Protein AF-A0A1H6RZL7-F1 (afdb_monomer_lite)

Foldseek 3Di:
DDDDDDPDPDDPPPPPPPPPPPPDPPVDDDDQVVFFDAADPDQFQAAPQWDQDPNFTAGVVRDTFDPFDQFADRFWGWTWDAPDPLWIAIWIARRVVRDTECQRRVQTDDPVDQDADPVGWGWHWDWHHGNGGQKIKIWTFTPDDPPRHIWIKIWMWGQDPVNHHTHTPDDIGGHDDDDD

Sequence (180 aa):
MKAIFLVLTLLLAFASQCVCTYAADSGTIPNFSDYPVEVYNGHLKVPNYYKKTDGEWRDDMGKLTAPPEINFAGKYYIGSHSCGAGCRYYTLSDLASGSESNALDMFSNDERHSPKTFDGRSYVTSLVSRPDSKMLVAQYHIEQGATSKEECRERIFLLSDEGKKAKPITKTINHCEDFQ

Structure (mmCIF, N/CA/C/O backbone):
data_AF-A0A1H6RZL7-F1
#
_entry.id   AF-A0A1H6RZL7-F1
#
loop_
_atom_site.group_PDB
_atom_site.id
_atom_site.type_symbol
_atom_site.label_atom_id
_atom_site.label_alt_id
_atom_site.label_comp_id
_atom_site.label_asym_id
_atom_site.label_entity_id
_atom_site.label_seq_id
_atom_site.pdbx_PDB_ins_code
_atom_site.Cartn_x
_atom_site.Cartn_y
_atom_site.Cartn_z
_atom_site.occupancy
_atom_site.B_iso_or_equiv
_atom_site.auth_seq_id
_atom_site.auth_comp_id
_atom_site.auth_asym_id
_atom_site.auth_atom_id
_atom_site.pdbx_PDB_model_num
ATOM 1 N N . MET A 1 1 ? 11.320 56.980 42.842 1.00 45.44 1 MET A N 1
ATOM 2 C CA . MET A 1 1 ? 12.174 57.120 41.636 1.00 45.44 1 MET A CA 1
ATOM 3 C C . MET A 1 1 ? 13.392 56.233 41.872 1.00 45.44 1 MET A C 1
ATOM 5 O O . MET A 1 1 ? 14.086 56.492 42.834 1.00 45.44 1 MET A O 1
ATOM 9 N N . LYS A 1 2 ? 13.686 55.134 41.181 1.00 39.88 2 LYS A N 1
ATOM 10 C CA . LYS A 1 2 ? 13.460 54.741 39.791 1.00 39.88 2 LYS A CA 1
ATOM 11 C C . LYS A 1 2 ? 13.247 53.219 39.771 1.00 39.88 2 LYS A C 1
ATOM 13 O O . LYS A 1 2 ? 14.168 52.470 40.065 1.00 39.88 2 LYS A O 1
ATOM 18 N N . ALA A 1 3 ? 12.036 52.787 39.452 1.00 47.75 3 ALA A N 1
ATOM 19 C CA . ALA A 1 3 ? 11.737 51.420 39.052 1.00 47.75 3 ALA A CA 1
ATOM 20 C C . ALA A 1 3 ? 11.427 51.498 37.560 1.00 47.75 3 ALA A C 1
ATOM 22 O O . ALA A 1 3 ? 10.302 51.805 37.214 1.00 47.75 3 ALA A O 1
ATOM 23 N N . ILE A 1 4 ? 12.450 51.389 36.715 1.00 54.78 4 ILE A N 1
ATOM 24 C CA . ILE A 1 4 ? 12.406 51.232 35.250 1.00 54.78 4 ILE A CA 1
ATOM 25 C C . ILE A 1 4 ? 13.856 50.905 34.904 1.00 54.78 4 ILE A C 1
ATOM 27 O O . ILE A 1 4 ? 14.684 51.797 34.997 1.00 54.78 4 ILE A O 1
ATOM 31 N N . PHE A 1 5 ? 14.169 49.633 34.666 1.00 45.81 5 PHE A N 1
ATOM 32 C CA . PHE A 1 5 ? 15.301 49.102 33.876 1.00 45.81 5 PHE A CA 1
ATOM 33 C C . PHE A 1 5 ? 15.463 47.609 34.204 1.00 45.81 5 PHE A C 1
ATOM 35 O O . PHE A 1 5 ? 16.502 47.147 34.653 1.00 45.81 5 PHE A O 1
ATOM 42 N N . LEU A 1 6 ? 14.386 46.841 34.045 1.00 44.75 6 LEU A N 1
ATOM 43 C CA . LEU A 1 6 ? 14.436 45.377 34.103 1.00 44.75 6 LEU A CA 1
ATOM 44 C C . LEU A 1 6 ? 13.323 44.800 33.220 1.00 44.75 6 LEU A C 1
ATOM 46 O O . LEU A 1 6 ? 12.573 43.917 33.605 1.00 44.75 6 LEU A O 1
ATOM 50 N N . VAL A 1 7 ? 13.169 45.380 32.029 1.00 46.97 7 VAL A N 1
ATOM 51 C CA . VAL A 1 7 ? 12.251 44.901 30.988 1.00 46.97 7 VAL A CA 1
ATOM 52 C C . VAL A 1 7 ? 12.952 45.075 29.643 1.00 46.97 7 VAL A C 1
ATOM 54 O O . VAL A 1 7 ? 12.544 45.884 28.821 1.00 46.97 7 VAL A O 1
ATOM 57 N N . LEU A 1 8 ? 14.093 44.409 29.444 1.00 44.97 8 LEU A N 1
ATOM 58 C CA . LEU A 1 8 ? 14.715 44.339 28.115 1.00 44.97 8 LEU A CA 1
ATOM 59 C C . LEU A 1 8 ? 15.646 43.128 27.935 1.00 44.97 8 LEU A C 1
ATOM 61 O O . LEU A 1 8 ? 16.662 43.223 27.262 1.00 44.97 8 LEU A O 1
ATOM 65 N N . THR A 1 9 ? 15.319 41.986 28.537 1.00 44.69 9 THR A N 1
ATOM 66 C CA . THR A 1 9 ? 16.084 40.733 28.366 1.00 44.69 9 THR A CA 1
ATOM 67 C C . THR A 1 9 ? 15.190 39.503 28.549 1.00 44.69 9 THR A C 1
ATOM 69 O O . THR A 1 9 ? 15.562 38.545 29.213 1.00 44.69 9 THR A O 1
ATOM 72 N N . LEU A 1 10 ? 13.971 39.507 27.993 1.00 42.25 10 LEU A N 1
ATOM 73 C CA . LEU A 1 10 ? 13.106 38.316 28.039 1.00 42.25 10 LEU A CA 1
ATOM 74 C C . LEU A 1 10 ? 12.165 38.185 26.828 1.00 42.25 10 LEU A C 1
ATOM 76 O O . LEU A 1 10 ? 11.003 37.831 26.984 1.00 42.25 10 LEU A O 1
ATOM 80 N N . LEU A 1 11 ? 12.637 38.513 25.618 1.00 43.94 11 LEU A N 1
ATOM 81 C CA . LEU A 1 11 ? 11.806 38.477 24.398 1.00 43.94 11 LEU A CA 1
ATOM 82 C C . LEU A 1 11 ? 12.508 37.915 23.146 1.00 43.94 11 LEU A C 1
ATOM 84 O O . LEU A 1 11 ? 12.096 38.203 22.030 1.00 43.94 11 LEU A O 1
ATOM 88 N N . LEU A 1 12 ? 13.542 37.081 23.300 1.00 47.06 12 LEU A N 1
ATOM 89 C CA . LEU A 1 12 ? 14.252 36.451 22.173 1.00 47.06 12 LEU A CA 1
ATOM 90 C C . LEU A 1 12 ? 14.607 34.989 22.488 1.00 47.06 12 LEU A C 1
ATOM 92 O O . LEU A 1 12 ? 15.774 34.638 22.610 1.00 47.06 12 LEU A O 1
ATOM 96 N N . ALA A 1 13 ? 13.603 34.128 22.658 1.00 50.22 13 ALA A N 1
ATOM 97 C CA . ALA A 1 13 ? 13.835 32.683 22.778 1.00 50.22 13 ALA A CA 1
ATOM 98 C C . ALA A 1 13 ? 12.619 31.837 22.358 1.00 50.22 13 ALA A C 1
ATOM 100 O O . ALA A 1 13 ? 12.248 30.901 23.047 1.00 50.22 13 ALA A O 1
ATOM 101 N N . PHE A 1 14 ? 11.986 32.155 21.229 1.00 48.72 14 PHE A N 1
ATOM 102 C CA . PHE A 1 14 ? 11.082 31.215 20.549 1.00 48.72 14 PHE A CA 1
ATOM 103 C C . PHE A 1 14 ? 11.320 31.272 19.038 1.00 48.72 14 PHE A C 1
ATOM 105 O O . PHE A 1 14 ? 10.413 31.482 18.238 1.00 48.72 14 PHE A O 1
ATOM 112 N N . ALA A 1 15 ? 12.581 31.100 18.634 1.00 49.81 15 ALA A N 1
ATOM 113 C CA . ALA A 1 15 ? 12.874 30.665 17.277 1.00 49.81 15 ALA A CA 1
ATOM 114 C C . ALA A 1 15 ? 12.462 29.191 17.189 1.00 49.81 15 ALA A C 1
ATOM 116 O O . ALA A 1 15 ? 13.178 28.299 17.640 1.00 49.81 15 ALA A O 1
ATOM 117 N N . SER A 1 16 ? 11.250 28.974 16.680 1.00 53.91 16 SER A N 1
ATOM 118 C CA . SER A 1 16 ? 10.717 27.675 16.292 1.00 53.91 16 SER A CA 1
ATOM 119 C C . SER A 1 16 ? 11.716 26.993 15.356 1.00 53.91 16 SER A C 1
ATOM 121 O O . SER A 1 16 ? 11.842 27.347 14.184 1.00 53.91 16 SER A O 1
ATOM 123 N N . GLN A 1 17 ? 12.477 26.042 15.894 1.00 46.97 17 GLN A N 1
ATOM 124 C CA . GLN A 1 17 ? 13.276 25.127 15.096 1.00 46.97 17 GLN A CA 1
ATOM 125 C C . GLN A 1 17 ? 12.307 24.122 14.479 1.00 46.97 17 GLN A C 1
ATOM 127 O O . GLN A 1 17 ? 12.049 23.052 15.024 1.00 46.97 17 GLN A O 1
ATOM 132 N N . CYS A 1 18 ? 11.733 24.493 13.337 1.00 53.34 18 CYS A N 1
ATOM 133 C CA . CYS A 1 18 ? 11.173 23.524 12.412 1.00 53.34 18 CYS A CA 1
ATOM 134 C C . CYS A 1 18 ? 12.361 22.741 11.841 1.00 53.34 18 CYS A C 1
ATOM 136 O O . CYS A 1 18 ? 12.967 23.124 10.840 1.00 53.34 18 CYS A O 1
ATOM 138 N N . VAL A 1 19 ? 12.770 21.693 12.555 1.00 45.94 19 VAL A N 1
ATOM 139 C CA . VAL A 1 19 ? 13.750 20.739 12.052 1.00 45.94 19 VAL A CA 1
ATOM 140 C C . VAL A 1 19 ? 13.021 19.904 11.010 1.00 45.94 19 VAL A C 1
ATOM 142 O O . VAL A 1 19 ? 12.366 18.915 11.324 1.00 45.94 19 VAL A O 1
ATOM 145 N N . CYS A 1 20 ? 13.093 20.334 9.754 1.00 46.31 20 CYS A N 1
ATOM 146 C CA . CYS A 1 20 ? 12.849 19.447 8.631 1.00 46.31 20 CYS A CA 1
ATOM 147 C C . CYS A 1 20 ? 13.968 18.405 8.652 1.00 46.31 20 CYS A C 1
ATOM 149 O O . CYS A 1 20 ? 15.075 18.663 8.178 1.00 46.31 20 CYS A O 1
ATOM 151 N N . THR A 1 21 ? 13.704 17.246 9.247 1.00 43.56 21 THR A N 1
ATOM 152 C CA . THR A 1 21 ? 14.557 16.067 9.122 1.00 43.56 21 THR A CA 1
ATOM 153 C C . THR A 1 21 ? 14.534 15.642 7.657 1.00 43.56 21 THR A C 1
ATOM 155 O O . THR A 1 21 ? 13.656 14.910 7.206 1.00 43.56 21 THR A O 1
ATOM 158 N N . TYR A 1 22 ? 15.487 16.146 6.878 1.00 51.94 22 TYR A N 1
ATOM 159 C CA . TYR A 1 22 ? 15.849 15.527 5.614 1.00 51.94 22 TYR A CA 1
ATOM 160 C C . TYR A 1 22 ? 16.566 14.229 5.970 1.00 51.94 22 TYR A C 1
ATOM 162 O O . TYR A 1 22 ? 17.681 14.260 6.492 1.00 51.94 22 TYR A O 1
ATOM 170 N N . ALA A 1 23 ? 15.896 13.097 5.759 1.00 52.00 23 ALA A N 1
ATOM 171 C CA . ALA A 1 23 ? 16.536 11.796 5.858 1.00 52.00 23 ALA A CA 1
ATOM 172 C C . ALA A 1 23 ? 17.716 11.772 4.877 1.00 52.00 23 ALA A C 1
ATOM 174 O O . ALA A 1 23 ? 17.538 11.921 3.666 1.00 52.00 23 ALA A O 1
ATOM 175 N N . ALA A 1 24 ? 18.925 11.665 5.423 1.00 43.72 24 ALA A N 1
ATOM 176 C CA . ALA A 1 24 ? 20.124 11.418 4.648 1.00 43.72 24 ALA A CA 1
ATOM 177 C C . ALA A 1 24 ? 20.027 10.005 4.052 1.00 43.72 24 ALA A C 1
ATOM 179 O O . ALA A 1 24 ? 19.777 9.043 4.773 1.00 43.72 24 ALA A O 1
ATOM 180 N N . ASP A 1 25 ? 20.203 9.908 2.735 1.00 49.94 25 ASP A N 1
ATOM 181 C CA . ASP A 1 25 ? 20.284 8.665 1.960 1.00 49.94 25 ASP A CA 1
ATOM 182 C C . ASP A 1 25 ? 21.562 7.915 2.393 1.00 49.94 25 ASP A C 1
ATOM 184 O O . ASP A 1 25 ? 22.645 8.162 1.865 1.00 49.94 25 ASP A O 1
ATOM 188 N N . SER A 1 26 ? 21.473 7.076 3.432 1.00 53.31 26 SER A N 1
ATOM 189 C CA . SER A 1 26 ? 22.613 6.343 4.012 1.00 53.31 26 SER A CA 1
ATOM 190 C C . SER A 1 26 ? 23.051 5.133 3.178 1.00 53.31 26 SER A C 1
ATOM 192 O O . SER A 1 26 ? 23.951 4.403 3.588 1.00 53.31 26 SER A O 1
ATOM 194 N N . GLY A 1 27 ? 22.424 4.890 2.021 1.00 64.31 27 GLY A N 1
ATOM 195 C CA . GLY A 1 27 ? 22.682 3.717 1.179 1.00 64.31 27 GLY A CA 1
ATOM 196 C C . GLY A 1 27 ? 22.204 2.390 1.782 1.00 64.31 27 GLY A C 1
ATOM 197 O O . GLY A 1 27 ? 22.349 1.350 1.147 1.00 64.31 27 GLY A O 1
ATOM 198 N N . THR A 1 28 ? 21.625 2.410 2.983 1.00 80.62 28 THR A N 1
ATOM 199 C CA . THR A 1 28 ? 21.021 1.248 3.641 1.00 80.62 28 THR A CA 1
ATOM 200 C C . THR A 1 28 ? 19.528 1.209 3.347 1.00 80.62 28 THR A C 1
ATOM 202 O O . THR A 1 28 ? 18.832 2.200 3.573 1.00 80.62 28 THR A O 1
ATOM 205 N N . ILE A 1 29 ? 19.039 0.067 2.865 1.00 88.12 29 ILE A N 1
ATOM 206 C CA . ILE A 1 29 ? 17.607 -0.173 2.674 1.00 88.12 29 ILE A CA 1
ATOM 207 C C . ILE A 1 29 ? 16.951 -0.231 4.068 1.00 88.12 29 ILE A C 1
ATOM 209 O O . ILE A 1 29 ? 17.425 -0.988 4.918 1.00 88.12 29 ILE A O 1
ATOM 213 N N . PRO A 1 30 ? 15.935 0.604 4.352 1.00 93.12 30 PRO A N 1
ATOM 214 C CA . PRO A 1 30 ? 15.265 0.612 5.646 1.00 93.12 30 PRO A CA 1
ATOM 215 C C . PRO A 1 30 ? 14.453 -0.664 5.884 1.00 93.12 30 PRO A C 1
ATOM 217 O O . PRO A 1 30 ? 13.879 -1.234 4.958 1.00 93.12 30 PRO A O 1
ATOM 220 N N . ASN A 1 31 ? 14.344 -1.059 7.150 1.00 94.69 31 ASN A N 1
ATOM 221 C CA . ASN A 1 31 ? 13.542 -2.193 7.598 1.00 94.69 31 ASN A CA 1
ATOM 222 C C . ASN A 1 31 ? 12.206 -1.725 8.189 1.00 94.69 31 ASN A C 1
ATOM 224 O O . ASN A 1 31 ? 12.087 -0.620 8.718 1.00 94.69 31 ASN A O 1
ATOM 228 N N . PHE A 1 32 ? 11.198 -2.605 8.208 1.00 97.00 32 PHE A N 1
ATOM 229 C CA . PHE A 1 32 ? 9.903 -2.304 8.840 1.00 97.00 32 PHE A CA 1
ATOM 230 C C . PHE A 1 32 ? 10.037 -1.870 10.311 1.00 97.00 32 PHE A C 1
ATOM 232 O O . PHE A 1 32 ? 9.290 -0.996 10.760 1.00 97.00 32 PHE A O 1
ATOM 239 N N . SER A 1 33 ? 11.003 -2.441 11.040 1.00 96.69 33 SER A N 1
ATOM 240 C CA . SER A 1 33 ? 11.294 -2.128 12.447 1.00 96.69 33 SER A CA 1
ATOM 241 C C . SER A 1 33 ? 11.804 -0.707 12.678 1.00 96.69 33 SER A C 1
ATOM 243 O O . SER A 1 33 ? 11.754 -0.231 13.809 1.00 96.69 33 SER A O 1
ATOM 245 N N . ASP A 1 34 ? 12.272 -0.022 11.632 1.00 96.75 34 ASP A N 1
ATOM 246 C CA . ASP A 1 34 ? 12.749 1.361 11.727 1.00 96.75 34 ASP A CA 1
ATOM 247 C C . ASP A 1 34 ? 11.582 2.359 11.847 1.00 96.75 34 ASP A C 1
ATOM 249 O O . ASP A 1 34 ? 11.776 3.513 12.232 1.00 96.75 34 ASP A O 1
ATOM 253 N N . TYR A 1 35 ? 10.350 1.913 11.559 1.00 97.19 35 TYR A N 1
ATOM 254 C CA . TYR A 1 35 ? 9.141 2.741 11.549 1.00 97.19 35 TYR A CA 1
ATOM 255 C C . TYR A 1 35 ? 7.986 2.127 12.353 1.00 97.19 35 TYR A C 1
ATOM 257 O O . TYR A 1 35 ? 6.902 1.914 11.797 1.00 97.19 35 TYR A O 1
ATOM 265 N N . PRO A 1 36 ? 8.187 1.845 13.652 1.00 98.00 36 PRO A N 1
ATOM 266 C CA . PRO A 1 36 ? 7.220 1.119 14.458 1.00 98.00 36 PRO A CA 1
ATOM 267 C C . PRO A 1 36 ? 5.958 1.941 14.730 1.00 98.00 36 PRO A C 1
ATOM 269 O O . PRO A 1 36 ? 5.983 3.173 14.829 1.00 98.00 36 PRO A O 1
ATOM 272 N N . VAL A 1 37 ? 4.844 1.242 14.917 1.00 98.00 37 VAL A N 1
ATOM 273 C CA . VAL A 1 37 ? 3.586 1.810 15.404 1.00 98.00 37 VAL A CA 1
ATOM 274 C C . VAL A 1 37 ? 2.824 0.774 16.222 1.00 98.00 37 VAL A C 1
ATOM 276 O O . VAL A 1 37 ? 2.879 -0.422 15.952 1.00 98.00 37 VAL A O 1
ATOM 279 N N . GLU A 1 38 ? 2.109 1.241 17.242 1.00 98.00 38 GLU A N 1
ATOM 280 C CA . GLU A 1 38 ? 1.252 0.377 18.045 1.00 98.00 38 GLU A CA 1
ATOM 281 C C . GLU A 1 38 ? 0.056 -0.117 17.222 1.00 98.00 38 GLU A C 1
ATOM 283 O O . GLU A 1 38 ? -0.622 0.665 16.548 1.00 98.00 38 GLU A O 1
ATOM 288 N N . VAL A 1 39 ? -0.209 -1.421 17.301 1.00 98.50 39 VAL A N 1
ATOM 289 C CA . VAL A 1 39 ? -1.372 -2.038 16.664 1.00 98.50 39 VAL A CA 1
ATOM 290 C C . VAL A 1 39 ? -2.608 -1.795 17.524 1.00 98.50 39 VAL A C 1
ATOM 292 O O . 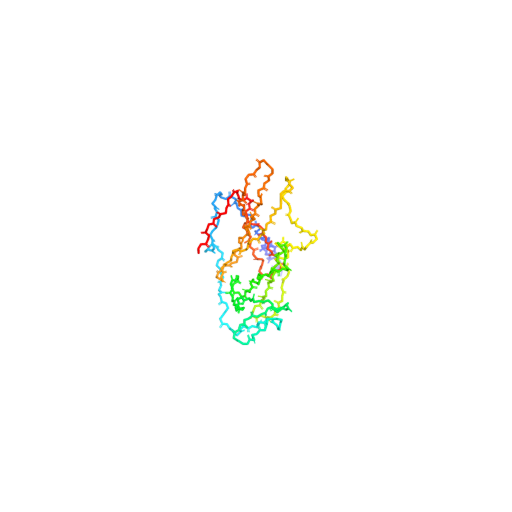VAL A 1 39 ? -2.640 -2.108 18.711 1.00 98.50 39 VAL A O 1
ATOM 295 N N . TYR A 1 40 ? -3.643 -1.234 16.916 1.00 98.19 40 TYR A N 1
ATOM 296 C CA . TYR A 1 40 ? -4.940 -1.000 17.518 1.00 98.19 40 TYR A CA 1
ATOM 297 C C . TYR A 1 40 ? -5.615 -2.333 17.855 1.00 98.19 40 TYR A C 1
ATOM 299 O O . TYR A 1 40 ? -5.914 -3.132 16.976 1.00 98.19 40 TYR A O 1
ATOM 307 N N . ASN A 1 41 ? -5.906 -2.545 19.138 1.00 97.69 41 ASN A N 1
ATOM 308 C CA . ASN A 1 41 ? -6.512 -3.782 19.648 1.00 97.69 41 ASN A CA 1
ATOM 309 C C . ASN A 1 41 ? -7.996 -3.621 20.030 1.00 97.69 41 ASN A C 1
ATOM 311 O O . ASN A 1 41 ? -8.561 -4.464 20.727 1.00 97.69 41 ASN A O 1
ATOM 315 N N . GLY A 1 42 ? -8.625 -2.507 19.644 1.00 97.31 42 GLY A N 1
ATOM 316 C CA . GLY A 1 42 ? -10.039 -2.264 19.918 1.00 97.31 42 GLY A CA 1
ATOM 317 C C . GLY A 1 42 ? -10.971 -2.953 18.919 1.00 97.31 42 GLY A C 1
ATOM 318 O O . GLY A 1 42 ? -10.565 -3.777 18.103 1.00 97.31 42 GLY A O 1
ATOM 319 N N . HIS A 1 43 ? -12.257 -2.604 18.974 1.00 97.25 43 HIS A N 1
ATOM 320 C CA . HIS A 1 43 ? -13.239 -3.158 18.047 1.00 97.25 43 HIS A CA 1
ATOM 321 C C . HIS A 1 43 ? -13.044 -2.597 16.632 1.00 97.25 43 HIS A C 1
ATOM 323 O O . HIS A 1 43 ? -13.107 -1.383 16.428 1.00 97.25 43 HIS A O 1
ATOM 329 N N . LEU A 1 44 ? -12.840 -3.491 15.661 1.00 97.25 44 LEU A N 1
ATOM 330 C CA . LEU A 1 44 ? -12.642 -3.131 14.260 1.00 97.25 44 LEU A CA 1
ATOM 331 C C . LEU 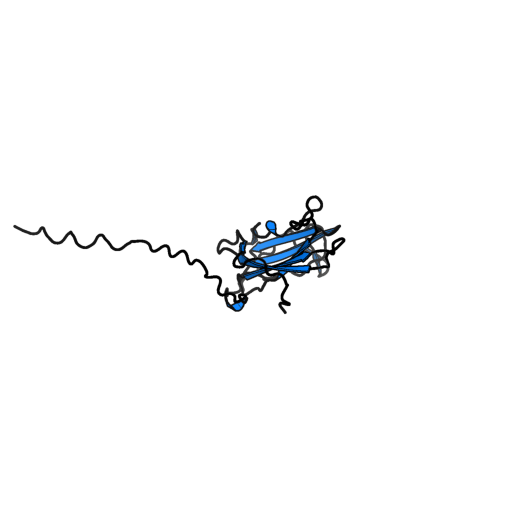A 1 44 ? -13.954 -2.685 13.606 1.00 97.25 44 LEU A C 1
ATOM 333 O O . LEU A 1 44 ? -14.961 -3.394 13.634 1.00 97.25 44 LEU A O 1
ATOM 337 N N . LYS A 1 45 ? -13.911 -1.528 12.953 1.00 97.19 45 LYS A N 1
ATOM 338 C CA . LYS A 1 45 ? -14.978 -0.970 12.124 1.00 97.19 45 LYS A CA 1
ATOM 339 C C . LYS A 1 45 ? -14.700 -1.296 10.665 1.00 97.19 45 LYS A C 1
ATOM 341 O O . LYS A 1 45 ? -14.153 -0.486 9.922 1.00 97.19 45 LYS A O 1
ATOM 346 N N . VAL A 1 46 ? -15.054 -2.516 10.282 1.00 94.69 46 VAL A N 1
ATOM 347 C CA . VAL A 1 46 ? -14.924 -2.989 8.902 1.00 94.69 46 VAL A CA 1
ATOM 348 C C . VAL A 1 46 ? -15.890 -2.210 7.997 1.00 94.69 46 VAL A C 1
ATOM 350 O O . VAL A 1 46 ? -17.065 -2.087 8.352 1.00 94.69 46 VAL A O 1
ATOM 353 N N . PRO A 1 47 ? -15.442 -1.694 6.838 1.00 92.31 47 PRO A N 1
ATOM 354 C CA . PRO A 1 47 ? -16.332 -1.031 5.895 1.00 92.31 47 PRO A CA 1
ATOM 355 C C . PRO A 1 47 ? -17.495 -1.927 5.457 1.00 92.31 47 PRO A C 1
ATOM 357 O O . PRO A 1 47 ? -17.306 -3.096 5.127 1.00 92.31 47 PRO A O 1
ATOM 360 N N . ASN A 1 48 ? -18.701 -1.357 5.384 1.00 91.31 48 ASN A N 1
ATOM 361 C CA . ASN A 1 48 ? -19.945 -2.097 5.112 1.00 91.31 48 ASN A CA 1
ATOM 362 C C . ASN A 1 48 ? -19.995 -2.793 3.740 1.00 91.31 48 ASN A C 1
ATOM 364 O O . ASN A 1 48 ? -20.896 -3.596 3.484 1.00 91.31 48 ASN A O 1
ATOM 368 N N . TYR A 1 49 ? -19.085 -2.438 2.833 1.00 89.75 49 TYR 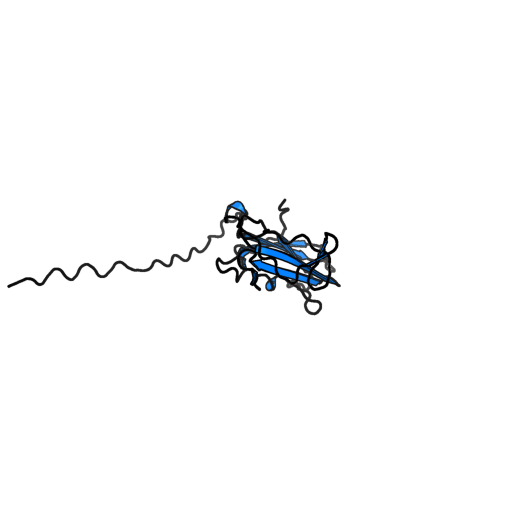A N 1
ATOM 369 C CA . TYR A 1 49 ? -18.990 -3.064 1.524 1.00 89.75 49 TYR A CA 1
ATOM 370 C C . TYR A 1 49 ? -18.299 -4.435 1.573 1.00 89.75 49 TYR A C 1
ATOM 372 O O . TYR A 1 49 ? -18.548 -5.255 0.693 1.00 89.75 49 TYR A O 1
ATOM 380 N N . TYR A 1 50 ? -17.530 -4.730 2.628 1.00 92.50 50 TYR A N 1
ATOM 381 C CA . TYR A 1 50 ? -17.090 -6.089 2.917 1.00 92.50 50 TYR A CA 1
ATOM 382 C C . TYR A 1 50 ? -18.216 -6.874 3.577 1.00 92.50 50 TYR A C 1
ATOM 384 O O . TYR A 1 50 ? -18.725 -6.506 4.638 1.00 92.50 50 TYR A O 1
ATOM 392 N N . LYS A 1 51 ? -18.594 -7.993 2.966 1.00 93.44 51 LYS A N 1
ATOM 393 C CA . LYS A 1 51 ? -19.674 -8.848 3.460 1.00 93.44 51 LYS A CA 1
ATOM 394 C C . LYS A 1 51 ? -19.159 -10.244 3.729 1.00 93.44 51 LYS A C 1
ATOM 396 O O . LYS A 1 51 ? -18.531 -10.856 2.869 1.00 93.44 51 LYS A O 1
ATOM 401 N N . LYS A 1 52 ? -19.490 -10.771 4.906 1.00 93.25 52 LYS A N 1
ATOM 402 C CA . LYS A 1 52 ? -19.282 -12.181 5.221 1.00 93.25 52 LYS A CA 1
ATOM 403 C C . LYS A 1 52 ? -20.530 -12.974 4.834 1.00 93.25 52 LYS A C 1
ATOM 405 O O . LYS A 1 52 ? -21.583 -12.775 5.431 1.00 93.25 52 LYS A O 1
ATOM 410 N N . THR A 1 53 ? -20.411 -13.848 3.839 1.00 89.56 53 THR A N 1
ATOM 411 C CA . THR A 1 53 ? -21.498 -14.709 3.337 1.00 89.56 53 THR A CA 1
ATOM 412 C C . THR A 1 53 ? -20.990 -16.143 3.300 1.00 89.56 53 THR A C 1
ATOM 414 O O . THR A 1 53 ? -19.893 -16.377 2.808 1.00 89.56 53 THR A O 1
ATOM 417 N N . ASP A 1 54 ? -21.737 -17.088 3.874 1.00 90.50 54 ASP A N 1
ATOM 418 C CA . ASP A 1 54 ? -21.362 -18.513 3.934 1.00 90.50 54 ASP A CA 1
ATOM 419 C C . ASP A 1 54 ? -19.961 -18.785 4.519 1.00 90.50 54 ASP A C 1
ATOM 421 O O . ASP A 1 54 ? -19.275 -19.735 4.161 1.00 90.50 54 ASP A O 1
ATOM 425 N N . GLY A 1 55 ? -19.523 -17.933 5.452 1.00 91.12 55 GLY A N 1
ATOM 426 C CA . GLY A 1 55 ? -18.207 -18.032 6.090 1.00 91.12 55 GLY A CA 1
ATOM 427 C C . GLY A 1 55 ? -17.072 -17.343 5.327 1.00 91.12 55 GLY A C 1
ATOM 428 O O . GLY A 1 55 ? -16.027 -17.094 5.928 1.00 91.12 55 GLY A O 1
ATOM 429 N N . GLU A 1 56 ? -17.293 -16.953 4.074 1.00 94.19 56 GLU A N 1
ATOM 430 C CA . GLU A 1 56 ? -16.316 -16.290 3.210 1.00 94.19 56 GLU A CA 1
ATOM 431 C C . GLU A 1 56 ? -16.499 -14.771 3.215 1.00 94.19 56 GLU A C 1
ATOM 433 O O . GLU A 1 56 ? -17.619 -14.264 3.308 1.00 94.19 56 GLU A O 1
ATOM 438 N N . TRP A 1 57 ? -15.398 -14.032 3.086 1.00 93.94 57 TRP A N 1
ATOM 439 C CA . TRP A 1 57 ? -15.441 -12.584 2.911 1.00 93.94 57 TRP A CA 1
ATOM 440 C C . TRP A 1 57 ? -15.471 -12.221 1.437 1.00 93.94 57 TRP A C 1
ATOM 442 O O . TRP A 1 57 ? -14.750 -12.799 0.621 1.00 93.94 57 TRP A O 1
ATOM 452 N N . ARG A 1 58 ? -16.319 -11.249 1.105 1.00 92.62 58 ARG A N 1
ATOM 453 C CA . ARG A 1 58 ? -16.480 -10.733 -0.249 1.00 92.62 58 ARG A CA 1
ATOM 454 C C . ARG A 1 58 ? -16.437 -9.213 -0.271 1.00 92.62 58 ARG A C 1
ATOM 456 O O . ARG A 1 58 ? -16.912 -8.584 0.676 1.00 92.62 58 ARG A O 1
ATOM 463 N N . ASP A 1 59 ? -15.861 -8.653 -1.328 1.00 89.81 59 ASP A N 1
ATOM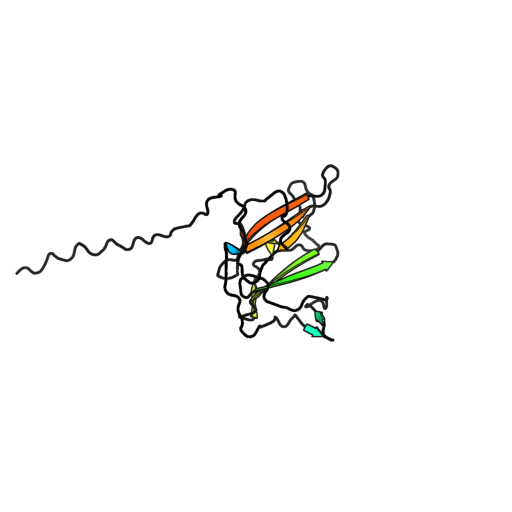 464 C CA . ASP A 1 59 ? -15.855 -7.211 -1.586 1.00 89.81 59 ASP A CA 1
ATOM 465 C C . ASP A 1 59 ? -17.180 -6.718 -2.203 1.00 89.81 59 ASP A C 1
ATOM 467 O O . ASP A 1 59 ? -18.163 -7.461 -2.312 1.00 89.81 59 ASP A O 1
ATOM 471 N N . ASP A 1 60 ? -17.213 -5.447 -2.599 1.00 87.00 60 ASP A N 1
ATOM 472 C CA . ASP A 1 60 ? -18.374 -4.781 -3.192 1.00 87.00 60 ASP A CA 1
ATOM 473 C C . ASP A 1 60 ? -18.791 -5.369 -4.548 1.00 87.00 60 ASP A C 1
ATOM 475 O O . ASP A 1 60 ? -19.970 -5.320 -4.908 1.00 87.00 60 ASP A O 1
ATOM 479 N N . MET A 1 61 ? -17.852 -5.993 -5.264 1.00 87.25 61 MET A N 1
ATOM 480 C CA . MET A 1 61 ? -18.095 -6.738 -6.500 1.00 87.25 61 MET A CA 1
ATOM 481 C C . MET A 1 61 ? -18.485 -8.205 -6.249 1.00 87.25 61 MET A C 1
ATOM 483 O O . MET A 1 61 ? -18.688 -8.963 -7.201 1.00 87.25 61 MET A O 1
ATOM 487 N N . GLY A 1 62 ? -18.576 -8.635 -4.987 1.00 88.38 62 GLY A N 1
ATOM 488 C CA . GLY A 1 62 ? -18.868 -10.016 -4.606 1.00 88.38 62 GLY A CA 1
ATOM 489 C C . GLY A 1 62 ? -17.685 -10.975 -4.780 1.00 88.38 62 GLY A C 1
ATOM 490 O O . GLY A 1 62 ? -17.876 -12.196 -4.700 1.00 88.38 62 GLY A O 1
ATOM 491 N N . LYS A 1 63 ? -16.472 -10.463 -5.019 1.00 88.50 63 LYS A N 1
ATOM 492 C CA . LYS A 1 63 ? -15.260 -11.273 -5.195 1.00 88.50 63 LYS A CA 1
ATOM 493 C C . LYS A 1 63 ? -14.712 -11.699 -3.846 1.00 88.50 63 LYS A C 1
ATOM 495 O O . LYS A 1 63 ? -14.810 -10.960 -2.874 1.00 88.50 63 LYS A O 1
ATOM 500 N N . LEU A 1 64 ? -14.141 -12.900 -3.795 1.00 90.69 64 LEU A N 1
ATOM 501 C CA . LEU A 1 64 ? -13.512 -13.425 -2.587 1.00 90.69 64 LEU A CA 1
ATOM 502 C C . LEU A 1 64 ? -12.345 -12.540 -2.152 1.00 90.69 64 LEU A C 1
ATOM 504 O O . LEU A 1 64 ? -11.517 -12.154 -2.974 1.00 90.69 64 LEU A O 1
ATOM 508 N N . THR A 1 65 ? -12.269 -12.279 -0.853 1.00 89.88 65 THR A N 1
ATOM 509 C CA . THR A 1 65 ? -11.175 -11.540 -0.225 1.00 89.88 65 THR A CA 1
ATOM 510 C C . THR A 1 65 ? -10.786 -12.187 1.101 1.00 89.88 65 THR A C 1
ATOM 512 O O . THR A 1 65 ? -11.543 -12.967 1.686 1.00 89.88 65 THR A O 1
ATOM 515 N N . ALA A 1 66 ? -9.589 -11.861 1.581 1.00 88.75 66 ALA A N 1
ATOM 516 C CA . ALA A 1 66 ? -9.199 -12.167 2.946 1.00 88.75 66 ALA A CA 1
ATOM 517 C C . ALA A 1 66 ? -10.112 -11.421 3.943 1.00 88.75 66 ALA A C 1
ATOM 519 O O . ALA A 1 66 ? -10.651 -10.360 3.611 1.00 88.75 66 ALA A O 1
ATOM 520 N N . PRO A 1 67 ? -10.285 -11.941 5.171 1.00 92.19 67 PRO A N 1
ATOM 521 C CA . PRO A 1 67 ? -10.926 -11.188 6.239 1.00 92.19 67 PRO A CA 1
ATOM 522 C C . PRO A 1 67 ? -10.271 -9.809 6.410 1.00 92.19 67 PRO A C 1
ATOM 524 O O . PRO A 1 67 ? -9.045 -9.746 6.496 1.00 92.19 67 PRO A O 1
ATOM 527 N N . PRO A 1 68 ? -11.047 -8.714 6.487 1.00 94.69 68 PRO A N 1
ATOM 528 C CA . PRO A 1 68 ? -10.495 -7.417 6.845 1.00 94.69 68 PRO A CA 1
ATOM 529 C C . PRO A 1 68 ? -9.870 -7.467 8.241 1.00 94.69 68 PRO A C 1
ATOM 531 O O . PRO A 1 68 ? -10.552 -7.710 9.239 1.00 94.69 68 PRO A O 1
ATOM 534 N N . GLU A 1 69 ? -8.566 -7.234 8.294 1.00 96.69 69 GLU A N 1
ATOM 535 C CA . GLU A 1 69 ? -7.749 -7.231 9.504 1.00 96.69 69 GLU A CA 1
ATOM 536 C C . GLU A 1 69 ? -6.735 -6.090 9.440 1.00 96.69 69 GLU A C 1
ATOM 538 O O . GLU A 1 69 ? -6.476 -5.533 8.376 1.00 96.69 69 GLU A O 1
ATOM 543 N N . ILE A 1 70 ? -6.155 -5.703 10.574 1.00 98.25 70 ILE A N 1
ATOM 544 C CA . ILE A 1 70 ? -5.087 -4.703 10.541 1.00 98.25 70 ILE A CA 1
ATOM 545 C C . ILE A 1 70 ? -3.853 -5.367 9.936 1.00 98.25 70 ILE A C 1
ATOM 547 O O . ILE A 1 70 ? -3.299 -6.290 10.523 1.00 98.25 70 ILE A O 1
ATOM 551 N N . ASN A 1 71 ? -3.417 -4.873 8.780 1.00 97.94 71 ASN A N 1
ATOM 552 C CA . ASN A 1 71 ? -2.218 -5.342 8.084 1.00 97.94 71 ASN A CA 1
ATOM 553 C C . ASN A 1 71 ? -1.248 -4.197 7.745 1.00 97.94 71 ASN A C 1
ATOM 555 O O . ASN A 1 71 ? -0.215 -4.428 7.112 1.00 97.94 71 ASN A O 1
ATOM 559 N N . PHE A 1 72 ? -1.561 -2.966 8.170 1.00 98.50 72 PHE A N 1
ATOM 560 C CA . PHE A 1 72 ? -0.727 -1.801 7.913 1.00 98.50 72 PHE A CA 1
ATOM 561 C C . PHE A 1 72 ? -0.874 -0.686 8.957 1.00 98.50 72 PHE A C 1
ATOM 563 O O . PHE A 1 72 ? -1.979 -0.338 9.380 1.00 98.50 72 PHE A O 1
ATOM 570 N N . ALA A 1 73 ? 0.253 -0.063 9.315 1.00 98.31 73 ALA A N 1
ATOM 571 C CA . ALA A 1 73 ? 0.326 1.215 10.022 1.00 98.31 73 ALA A CA 1
ATOM 572 C C . ALA A 1 73 ? -0.566 1.305 11.278 1.00 98.31 73 ALA A C 1
ATOM 574 O O . ALA A 1 73 ? -1.206 2.324 11.549 1.00 98.31 73 ALA A O 1
ATOM 575 N N . GLY A 1 74 ? -0.608 0.216 12.041 1.00 98.31 74 GLY A N 1
ATOM 576 C CA . GLY A 1 74 ? -1.216 0.100 13.361 1.00 98.31 74 GLY A CA 1
ATOM 577 C C . GLY A 1 74 ? -2.731 -0.035 13.360 1.00 98.31 74 GLY A C 1
ATOM 578 O O . GLY A 1 74 ? -3.295 -0.571 14.300 1.00 98.31 74 GLY A O 1
ATOM 579 N N . LYS A 1 75 ? -3.431 0.430 12.330 1.00 98.12 75 LYS A N 1
ATOM 580 C CA . LYS A 1 75 ? -4.904 0.476 12.343 1.00 98.12 75 LYS A CA 1
ATOM 581 C C . LYS A 1 75 ? -5.552 0.320 10.978 1.00 98.12 75 LYS A C 1
ATOM 583 O O . LYS A 1 75 ? -6.779 0.317 10.895 1.00 98.12 75 LYS A O 1
ATOM 588 N N . TYR A 1 76 ? -4.755 0.243 9.920 1.00 98.50 76 TYR A N 1
ATOM 589 C CA . TYR A 1 76 ? -5.273 0.207 8.569 1.00 98.50 76 TYR A CA 1
ATOM 590 C C . TYR A 1 76 ? -5.336 -1.215 8.024 1.00 98.50 76 TYR A C 1
ATOM 592 O O . TYR A 1 76 ? -4.498 -2.065 8.333 1.00 98.50 76 TYR A O 1
ATOM 600 N N . TYR A 1 77 ? -6.325 -1.422 7.166 1.00 97.88 77 TYR A N 1
ATOM 601 C CA . TYR A 1 77 ? -6.410 -2.555 6.265 1.00 97.88 77 TYR A CA 1
ATOM 602 C C . TYR A 1 77 ? -6.154 -2.077 4.840 1.00 97.88 77 TYR A C 1
ATOM 604 O O . TYR A 1 77 ? -6.862 -1.204 4.333 1.00 97.88 77 TYR A O 1
ATOM 612 N N . ILE A 1 78 ? -5.134 -2.649 4.207 1.00 97.31 78 ILE A N 1
ATOM 613 C CA . ILE A 1 78 ? -4.926 -2.577 2.767 1.00 97.31 78 ILE A CA 1
ATOM 614 C C . ILE A 1 78 ? -5.729 -3.711 2.136 1.00 97.31 78 ILE A C 1
ATOM 616 O O . ILE A 1 78 ? -5.342 -4.880 2.235 1.00 97.31 78 ILE A O 1
ATOM 620 N N . GLY A 1 79 ? -6.831 -3.356 1.480 1.00 94.56 79 GLY A N 1
ATOM 621 C CA . GLY A 1 79 ? -7.584 -4.266 0.626 1.00 94.56 79 GLY A CA 1
ATOM 622 C C . GLY A 1 79 ? -6.941 -4.327 -0.753 1.00 94.56 79 GLY A C 1
ATOM 623 O O . GLY A 1 79 ? -6.636 -3.290 -1.342 1.00 94.56 79 GLY A O 1
ATOM 624 N N . SER A 1 80 ? -6.712 -5.530 -1.277 1.00 92.19 80 SER A N 1
ATOM 625 C CA . SER A 1 80 ? -6.193 -5.717 -2.631 1.00 92.19 80 SER A CA 1
ATOM 626 C C . SER A 1 80 ? -7.251 -6.351 -3.513 1.00 92.19 80 SER A C 1
ATOM 628 O O . SER A 1 80 ? -7.701 -7.465 -3.255 1.00 92.19 80 SER A O 1
ATOM 630 N N . HIS A 1 81 ? -7.618 -5.644 -4.573 1.00 89.19 81 HIS A N 1
ATOM 631 C CA . HIS A 1 81 ? -8.728 -6.012 -5.432 1.00 89.19 81 HIS A CA 1
ATOM 632 C C . HIS A 1 81 ? -8.262 -6.153 -6.874 1.00 89.19 81 HIS A C 1
ATOM 634 O O . HIS A 1 81 ? -7.341 -5.471 -7.324 1.00 89.19 81 HIS A O 1
ATOM 640 N N . SER A 1 82 ? -8.931 -7.016 -7.631 1.00 82.75 82 SER A N 1
ATOM 641 C CA . SER A 1 82 ? -8.739 -7.105 -9.076 1.00 82.75 82 SER A CA 1
ATOM 642 C C . SER A 1 82 ? -10.043 -6.803 -9.787 1.00 82.75 82 SER A C 1
ATOM 644 O O . SER A 1 82 ? -11.082 -7.312 -9.373 1.00 82.75 82 SER A O 1
ATOM 646 N N . CYS A 1 83 ? -10.001 -6.044 -10.885 1.00 79.19 83 CYS A N 1
ATOM 647 C CA . CYS A 1 83 ? -11.166 -5.848 -11.752 1.00 79.19 83 CYS A CA 1
ATOM 648 C C . CYS A 1 83 ? -11.199 -6.775 -12.988 1.00 79.19 83 CYS A C 1
ATOM 650 O O . CYS A 1 83 ? -12.240 -6.880 -13.624 1.00 79.19 83 CYS A O 1
ATOM 652 N N . GLY A 1 84 ? -10.161 -7.597 -13.208 1.00 77.31 84 GLY A N 1
ATOM 653 C CA . GLY A 1 84 ? -9.997 -8.454 -14.397 1.00 77.31 84 GLY A CA 1
ATOM 654 C C . GLY A 1 84 ? -8.916 -7.918 -15.345 1.00 77.31 84 GLY A C 1
ATOM 655 O O . GLY A 1 84 ? -8.399 -6.833 -15.122 1.00 77.31 84 GLY A O 1
ATOM 656 N N . ALA A 1 85 ? -8.512 -8.685 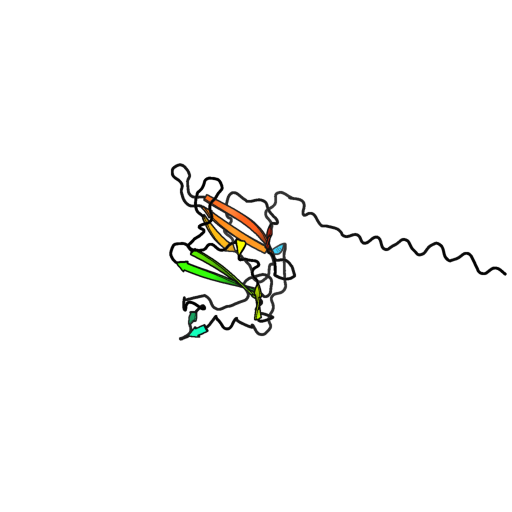-16.364 1.00 76.56 85 ALA A N 1
ATOM 657 C CA . ALA A 1 85 ? -7.581 -8.237 -17.419 1.00 76.56 85 ALA A CA 1
ATOM 658 C C . ALA A 1 85 ? -6.293 -7.512 -16.933 1.00 76.56 85 ALA A C 1
ATOM 660 O O . ALA A 1 85 ? -5.845 -6.550 -17.548 1.00 76.56 85 ALA A O 1
ATOM 661 N N . GLY A 1 86 ? -5.698 -7.952 -15.816 1.00 73.56 86 GLY A N 1
ATOM 662 C CA . GLY A 1 86 ? -4.483 -7.339 -15.250 1.00 73.56 86 GLY A CA 1
ATOM 663 C C . GLY A 1 86 ? -4.712 -6.079 -14.399 1.00 73.56 86 GLY A C 1
ATOM 664 O O . GLY A 1 86 ? -3.757 -5.510 -13.878 1.00 73.56 86 GLY A O 1
ATOM 665 N N . CYS A 1 87 ? -5.962 -5.657 -14.205 1.00 82.69 87 CYS A N 1
ATOM 666 C CA . CYS A 1 87 ? -6.350 -4.585 -13.290 1.00 82.69 87 CYS A CA 1
ATOM 667 C C . CYS A 1 87 ? -6.144 -4.979 -11.822 1.00 82.69 87 CYS A C 1
ATOM 669 O O . CYS A 1 87 ? -6.635 -6.030 -11.377 1.00 82.69 87 CYS A O 1
ATOM 671 N N . ARG A 1 88 ? -5.474 -4.107 -11.066 1.00 88.44 88 ARG A N 1
ATOM 672 C CA . ARG A 1 88 ? -5.226 -4.206 -9.628 1.00 88.44 88 ARG A CA 1
ATOM 673 C C . ARG A 1 88 ? -5.473 -2.840 -8.988 1.00 88.44 88 ARG A C 1
ATOM 675 O O . ARG A 1 88 ? -4.844 -1.859 -9.362 1.00 88.44 88 ARG A O 1
ATOM 682 N N . TYR A 1 89 ? -6.333 -2.781 -7.981 1.00 90.75 89 TYR A N 1
ATOM 683 C CA . TYR A 1 89 ? -6.523 -1.566 -7.191 1.00 90.75 89 TYR A CA 1
ATOM 684 C C . TYR A 1 89 ? -6.476 -1.858 -5.697 1.00 90.75 89 TYR A C 1
ATOM 686 O O . TYR A 1 89 ? -6.657 -2.999 -5.261 1.00 90.75 89 TYR A O 1
ATOM 694 N N . TYR A 1 90 ? -6.187 -0.816 -4.925 1.00 93.50 90 TYR A N 1
ATOM 695 C CA . TYR A 1 90 ? -6.003 -0.903 -3.485 1.00 93.50 90 TYR A CA 1
ATOM 696 C C . TYR A 1 90 ? -6.972 0.018 -2.758 1.00 93.50 90 TYR A C 1
ATOM 698 O O . TYR A 1 90 ? -7.150 1.167 -3.153 1.00 93.50 90 TYR A O 1
ATOM 706 N N . THR A 1 91 ? -7.558 -0.481 -1.676 1.00 94.56 91 THR A N 1
ATOM 707 C CA . THR A 1 91 ? -8.304 0.326 -0.705 1.00 94.56 91 THR A CA 1
ATOM 708 C C . THR A 1 91 ? -7.476 0.483 0.565 1.00 94.56 91 THR A C 1
ATOM 710 O O . THR A 1 91 ? -6.653 -0.376 0.889 1.00 94.56 91 THR A O 1
ATOM 713 N N . LEU A 1 92 ? -7.657 1.600 1.272 1.00 97.38 92 LEU A N 1
ATOM 714 C CA . LEU A 1 92 ? -7.036 1.840 2.571 1.00 97.38 92 LEU A CA 1
ATOM 715 C C . LEU A 1 92 ? -8.112 2.235 3.581 1.00 97.38 92 LEU A C 1
ATOM 717 O O . LEU A 1 92 ? -8.573 3.378 3.594 1.00 97.38 92 LEU A O 1
ATOM 721 N N . SER A 1 93 ? -8.474 1.297 4.448 1.00 97.06 93 SER A N 1
ATOM 722 C CA . SER A 1 93 ? -9.521 1.478 5.455 1.00 97.06 93 SER A CA 1
ATOM 723 C C . SER A 1 93 ? -8.908 1.657 6.837 1.00 97.06 93 SER A C 1
ATOM 725 O O . SER A 1 93 ? -8.160 0.797 7.292 1.00 97.06 93 SER A O 1
ATOM 727 N N . ASP A 1 94 ? -9.228 2.745 7.534 1.00 97.44 94 ASP A N 1
ATOM 728 C CA . ASP A 1 94 ? -8.927 2.901 8.960 1.00 97.44 94 ASP A CA 1
ATOM 729 C C . ASP A 1 94 ? -9.940 2.078 9.765 1.00 97.44 94 ASP A C 1
ATOM 731 O O . ASP A 1 94 ? -11.092 2.481 9.926 1.00 97.44 94 ASP A O 1
ATOM 735 N N . LEU A 1 95 ? -9.520 0.927 10.291 1.00 97.69 95 LEU A N 1
ATOM 736 C CA . LEU A 1 95 ? -10.402 0.031 11.037 1.00 97.69 95 LEU A CA 1
ATOM 737 C C . LEU A 1 95 ? -10.691 0.512 12.467 1.00 97.69 95 LEU A C 1
ATOM 739 O O . LEU A 1 95 ? -11.575 -0.039 13.118 1.00 97.69 95 LEU A O 1
ATOM 743 N N . ALA A 1 96 ? -10.010 1.541 12.977 1.00 97.12 96 ALA A N 1
ATOM 744 C CA . ALA A 1 96 ? -10.344 2.134 14.274 1.00 97.12 96 ALA A CA 1
ATOM 745 C C . ALA A 1 96 ? -11.495 3.152 14.151 1.00 97.12 96 ALA A C 1
ATOM 747 O O . ALA A 1 96 ? -12.352 3.283 15.039 1.00 97.12 96 ALA A O 1
ATOM 748 N N . SER A 1 97 ? -11.544 3.890 13.040 1.00 96.19 97 SER A N 1
ATOM 749 C CA . SER A 1 97 ? -12.556 4.925 12.793 1.00 96.19 97 SER A CA 1
ATOM 750 C C . SER A 1 97 ? -13.691 4.469 11.868 1.00 96.19 97 SER A C 1
ATOM 752 O O . SER A 1 97 ? -14.820 4.927 12.056 1.00 96.19 97 SER A O 1
ATOM 754 N N . GLY A 1 98 ? -13.420 3.540 10.947 1.00 94.88 98 GLY A N 1
ATOM 755 C CA . GLY A 1 98 ? -14.283 3.147 9.830 1.00 94.88 98 GLY A CA 1
ATOM 756 C C . GLY A 1 98 ? -14.165 4.061 8.602 1.00 94.88 98 GLY A C 1
ATOM 757 O O . GLY A 1 98 ? -15.025 4.007 7.727 1.00 94.88 98 GLY A O 1
ATOM 758 N N . SER A 1 99 ? -13.168 4.954 8.554 1.00 95.25 99 SER A N 1
ATOM 759 C CA . SER A 1 99 ? -12.973 5.892 7.441 1.00 95.25 99 SER A CA 1
ATOM 760 C C . SER A 1 99 ? -12.072 5.326 6.348 1.00 95.25 99 SER A C 1
ATOM 762 O O . SER A 1 99 ? -11.055 4.709 6.649 1.00 95.25 99 SER A O 1
ATOM 764 N N . GLU A 1 100 ? -12.364 5.661 5.097 1.00 95.12 100 GLU A N 1
ATOM 765 C CA . GLU A 1 100 ? -11.522 5.317 3.949 1.00 95.12 100 GLU A CA 1
ATOM 766 C C . GLU A 1 100 ? -10.495 6.418 3.643 1.00 95.12 100 GLU A C 1
ATOM 768 O O . GLU A 1 100 ? -10.715 7.604 3.914 1.00 95.12 100 GLU A O 1
ATOM 773 N N . SER A 1 101 ? -9.385 6.023 3.025 1.00 96.38 101 SER A N 1
ATOM 774 C CA . SER A 1 101 ? -8.352 6.912 2.508 1.00 96.38 101 SER A CA 1
ATOM 775 C C . SER A 1 101 ? -7.965 6.531 1.083 1.00 96.38 101 SER A C 1
ATOM 777 O O . SER A 1 101 ? -7.896 5.359 0.729 1.00 96.38 101 SER A O 1
ATOM 779 N N . ASN A 1 102 ? -7.645 7.544 0.283 1.00 96.50 102 ASN A N 1
ATOM 780 C CA . ASN A 1 102 ? -7.168 7.410 -1.091 1.00 96.50 102 ASN A CA 1
ATOM 781 C C . ASN A 1 102 ? -5.632 7.453 -1.201 1.00 96.50 102 ASN A C 1
ATOM 783 O O . ASN A 1 102 ? -5.073 7.672 -2.275 1.00 96.50 102 ASN A O 1
ATOM 787 N N . ALA A 1 103 ? -4.916 7.285 -0.083 1.00 97.44 103 ALA A N 1
ATOM 788 C CA . ALA A 1 103 ? -3.455 7.388 -0.044 1.00 97.44 103 ALA A CA 1
ATOM 789 C C . ALA A 1 103 ? -2.736 6.372 -0.952 1.00 97.44 103 ALA A C 1
ATOM 791 O O . ALA A 1 103 ? -1.566 6.583 -1.279 1.00 97.44 103 ALA A O 1
ATOM 792 N N . LEU A 1 104 ? -3.416 5.280 -1.322 1.00 96.88 104 LEU A N 1
ATOM 793 C CA . LEU A 1 104 ? -2.874 4.183 -2.125 1.00 96.88 104 LEU A CA 1
ATOM 794 C C . LEU A 1 104 ? -3.348 4.189 -3.586 1.00 96.88 104 LEU A C 1
ATOM 796 O O . LEU A 1 104 ? -2.881 3.360 -4.367 1.00 96.88 104 LEU A O 1
ATOM 800 N N . ASP A 1 105 ? -4.199 5.137 -3.992 1.00 93.56 105 ASP A N 1
ATOM 801 C CA . ASP A 1 105 ? -4.739 5.215 -5.358 1.00 93.56 105 ASP A CA 1
ATOM 802 C C . ASP A 1 105 ? -3.626 5.260 -6.412 1.00 93.56 105 ASP A C 1
ATOM 804 O O . ASP A 1 105 ? -3.749 4.656 -7.473 1.00 93.56 105 ASP A O 1
ATOM 808 N N . MET A 1 106 ? -2.494 5.903 -6.095 1.00 92.44 106 MET A N 1
ATOM 809 C CA . MET A 1 106 ? -1.345 6.014 -7.004 1.00 92.44 106 MET A CA 1
ATOM 810 C C . MET A 1 106 ? -0.678 4.674 -7.359 1.00 92.44 106 MET A C 1
ATOM 812 O O . MET A 1 106 ? 0.140 4.632 -8.276 1.00 92.44 106 MET A O 1
ATOM 816 N N . PHE A 1 107 ? -0.981 3.599 -6.627 1.00 93.75 107 PHE A N 1
ATOM 817 C CA . PHE A 1 107 ? -0.492 2.245 -6.900 1.00 93.75 107 PHE A CA 1
ATOM 818 C C . PHE A 1 107 ? -1.493 1.393 -7.685 1.00 93.75 107 PHE A C 1
ATOM 820 O O . PHE A 1 107 ? -1.156 0.279 -8.088 1.00 93.75 107 PHE A O 1
ATOM 827 N N . SER A 1 108 ? -2.712 1.897 -7.872 1.00 90.81 108 SER A N 1
ATOM 828 C CA . SER A 1 108 ? -3.782 1.204 -8.578 1.00 90.81 108 SER A CA 1
ATOM 829 C C . SER A 1 108 ? -3.651 1.388 -10.090 1.00 90.81 108 SER A C 1
ATOM 831 O O . SER A 1 108 ? -3.200 2.429 -10.568 1.00 90.81 108 SER A O 1
ATOM 833 N N . ASN A 1 109 ? -4.079 0.386 -10.851 1.00 86.44 109 ASN A N 1
ATOM 834 C CA . ASN A 1 109 ? -4.279 0.467 -12.289 1.00 86.44 109 ASN A CA 1
ATOM 835 C C . ASN A 1 109 ? -5.713 0.091 -12.658 1.00 86.44 109 ASN A C 1
ATOM 837 O O . ASN A 1 109 ? -6.302 -0.814 -12.068 1.00 86.44 109 ASN A O 1
ATOM 841 N N . ASP A 1 110 ? -6.252 0.775 -13.662 1.00 75.19 110 ASP A N 1
ATOM 842 C CA . ASP A 1 110 ? -7.573 0.505 -14.222 1.00 75.19 110 ASP A CA 1
ATOM 843 C C . ASP A 1 110 ? -7.461 -0.066 -15.649 1.00 75.19 110 ASP A C 1
ATOM 845 O O . ASP A 1 110 ? -6.384 -0.091 -16.252 1.00 75.19 110 ASP A O 1
ATOM 849 N N . GLU A 1 111 ? -8.581 -0.540 -16.201 1.00 64.38 111 GLU A N 1
ATOM 850 C CA . GLU A 1 111 ? -8.645 -1.123 -17.553 1.00 64.38 111 GLU A CA 1
ATOM 851 C C . GLU A 1 111 ? -8.272 -0.136 -18.677 1.00 64.38 111 GLU A C 1
ATOM 853 O O . GLU A 1 111 ? -8.024 -0.552 -19.808 1.00 64.38 111 GLU A O 1
ATOM 858 N N . ARG A 1 112 ? -8.246 1.173 -18.399 1.00 64.31 112 ARG A N 1
ATOM 859 C CA . ARG A 1 112 ? -7.949 2.233 -19.375 1.00 64.31 112 ARG A CA 1
ATOM 860 C C . ARG A 1 112 ? -6.502 2.721 -19.283 1.00 64.31 112 ARG A C 1
ATOM 862 O O . ARG A 1 112 ? -5.987 3.255 -20.264 1.00 64.31 112 ARG A O 1
ATOM 869 N N . HIS A 1 113 ? -5.845 2.515 -18.144 1.00 67.56 113 HIS A N 1
ATOM 870 C CA . HIS A 1 113 ? -4.504 2.998 -17.839 1.00 67.56 113 HIS A CA 1
ATOM 871 C C . HIS A 1 113 ? -3.657 1.873 -17.244 1.00 67.56 113 HIS A C 1
ATOM 873 O O . HIS A 1 113 ? -3.433 1.796 -16.035 1.00 67.56 113 HIS A O 1
ATOM 879 N N . SER A 1 114 ? -3.126 1.010 -18.112 1.00 74.94 114 SER A N 1
ATOM 880 C CA . SER A 1 114 ? -2.034 0.118 -17.723 1.00 74.94 114 SER A CA 1
ATOM 881 C C . SER A 1 114 ? -0.780 0.961 -17.479 1.00 74.94 114 SER A C 1
ATOM 883 O O . SER A 1 114 ? -0.320 1.636 -18.408 1.00 74.94 114 SER A O 1
ATOM 885 N N . PRO A 1 115 ? -0.221 0.965 -16.262 1.00 84.88 115 PRO A N 1
ATOM 886 C CA . PRO A 1 115 ? 0.931 1.780 -15.965 1.00 84.88 115 PRO A CA 1
ATOM 887 C C . PRO A 1 115 ? 2.135 1.221 -16.722 1.00 84.88 115 PRO A C 1
ATOM 889 O O . PRO A 1 115 ? 2.319 0.008 -16.862 1.00 84.88 115 PRO A O 1
ATOM 892 N N . LYS A 1 116 ? 2.915 2.140 -17.287 1.00 89.69 116 LYS A N 1
ATOM 893 C CA . LYS A 1 116 ? 4.042 1.826 -18.157 1.00 89.69 116 LYS A CA 1
ATOM 894 C C . LYS A 1 116 ? 5.305 2.480 -17.644 1.00 89.69 116 LYS A C 1
ATOM 896 O O . LYS A 1 116 ? 5.291 3.611 -17.161 1.00 89.69 116 LYS A O 1
ATOM 901 N N . THR A 1 117 ? 6.406 1.761 -17.768 1.00 89.81 117 THR A N 1
ATOM 902 C CA . THR A 1 117 ? 7.741 2.310 -17.577 1.00 89.81 117 THR A CA 1
ATOM 903 C C . THR A 1 117 ? 8.061 3.334 -18.672 1.00 89.81 117 THR A C 1
ATOM 905 O O . THR A 1 117 ? 7.362 3.442 -19.681 1.00 89.81 117 THR A O 1
ATOM 908 N N . PHE A 1 118 ? 9.154 4.082 -18.504 1.00 88.25 118 PHE A N 1
ATOM 909 C CA . PHE A 1 118 ? 9.606 5.051 -19.509 1.00 88.25 118 PHE A CA 1
ATOM 910 C C . PHE A 1 118 ? 9.903 4.408 -20.878 1.00 88.25 118 PHE A C 1
ATOM 912 O O . PHE A 1 118 ? 9.669 5.023 -21.912 1.00 88.25 118 PHE A O 1
ATOM 919 N N . ASP A 1 119 ? 10.367 3.155 -20.891 1.00 88.75 119 ASP A N 1
ATOM 920 C CA . ASP A 1 119 ? 10.584 2.340 -22.094 1.00 88.75 119 ASP A CA 1
ATOM 921 C C . ASP A 1 119 ? 9.306 1.642 -22.610 1.00 88.75 119 ASP A C 1
ATOM 923 O O . ASP A 1 119 ? 9.370 0.837 -23.535 1.00 88.75 119 ASP A O 1
ATOM 927 N N . GLY A 1 120 ? 8.133 1.958 -22.050 1.00 90.12 120 GLY A N 1
ATOM 928 C CA . GLY A 1 120 ? 6.822 1.551 -22.568 1.00 90.12 120 GLY A CA 1
ATOM 929 C C . GLY A 1 120 ? 6.330 0.163 -22.140 1.00 90.12 120 GLY A C 1
ATOM 930 O O . GLY A 1 120 ? 5.227 -0.236 -22.543 1.00 90.12 120 GLY A O 1
ATOM 931 N N . ARG A 1 121 ? 7.102 -0.557 -21.315 1.00 91.62 121 ARG A N 1
ATOM 932 C CA . ARG A 1 121 ? 6.721 -1.867 -20.769 1.00 91.62 121 ARG A CA 1
ATOM 933 C C . ARG A 1 121 ? 5.663 -1.710 -19.688 1.00 91.62 121 ARG A C 1
ATOM 935 O O . ARG A 1 121 ? 5.747 -0.805 -18.861 1.00 91.62 121 ARG A O 1
ATOM 942 N N . SER A 1 122 ? 4.661 -2.577 -19.719 1.00 90.50 122 SER A N 1
ATOM 943 C CA . SER A 1 122 ? 3.620 -2.607 -18.696 1.00 90.50 122 SER A CA 1
ATOM 944 C C . SER A 1 122 ? 4.184 -3.164 -17.389 1.00 90.50 122 SER A C 1
ATOM 946 O O . SER A 1 122 ? 5.133 -3.952 -17.397 1.00 90.50 122 SER A O 1
ATOM 948 N N . TYR A 1 123 ? 3.603 -2.754 -16.266 1.00 90.94 123 TYR A N 1
ATOM 949 C CA . TYR A 1 123 ? 3.916 -3.341 -14.969 1.00 90.94 123 TYR A CA 1
ATOM 950 C C . TYR A 1 123 ? 2.681 -3.434 -14.076 1.00 90.94 123 TYR A C 1
ATOM 952 O O . TYR A 1 123 ? 1.703 -2.712 -14.267 1.00 90.94 123 TYR A O 1
ATOM 960 N N . VAL A 1 124 ? 2.743 -4.306 -13.073 1.00 90.81 124 VAL A N 1
ATOM 961 C CA . VAL A 1 124 ? 1.747 -4.394 -11.998 1.00 90.81 124 VAL A CA 1
ATOM 962 C C . VAL A 1 124 ? 2.424 -4.064 -10.677 1.00 90.81 124 VAL A C 1
ATOM 964 O O . VAL A 1 124 ? 3.555 -4.479 -10.431 1.00 90.81 124 VAL A O 1
ATOM 967 N N . THR A 1 125 ? 1.735 -3.316 -9.818 1.00 94.00 125 THR A N 1
ATOM 968 C CA . THR A 1 125 ? 2.237 -2.993 -8.479 1.00 94.00 125 THR A CA 1
ATOM 969 C C . THR A 1 125 ? 1.682 -3.985 -7.459 1.00 94.00 125 THR A C 1
ATOM 971 O O . THR A 1 125 ? 0.462 -4.138 -7.377 1.00 94.00 125 THR A O 1
ATOM 974 N N . SER A 1 126 ? 2.539 -4.615 -6.653 1.00 94.50 126 SER A N 1
ATOM 975 C CA . SER A 1 126 ? 2.168 -5.266 -5.389 1.00 94.50 126 SER A CA 1
ATOM 976 C C . SER A 1 126 ? 2.610 -4.419 -4.201 1.00 94.50 126 SER A C 1
ATOM 978 O O . SER A 1 126 ? 3.620 -3.719 -4.267 1.00 94.50 126 SER A O 1
ATOM 980 N N . LEU A 1 127 ? 1.840 -4.466 -3.116 1.00 96.88 127 LEU A N 1
ATOM 981 C CA . LEU A 1 127 ? 2.154 -3.756 -1.882 1.00 96.88 127 LEU A CA 1
ATOM 982 C C . LEU A 1 127 ? 2.521 -4.752 -0.786 1.00 96.88 127 LEU A C 1
ATOM 984 O O . LEU A 1 127 ? 1.798 -5.723 -0.570 1.00 96.88 127 LEU A O 1
ATOM 988 N N . VAL A 1 128 ? 3.622 -4.480 -0.091 1.00 97.44 128 VAL A N 1
ATOM 989 C CA . VAL A 1 128 ? 4.059 -5.217 1.096 1.00 97.44 128 VAL A CA 1
ATOM 990 C C . VAL A 1 128 ? 3.983 -4.282 2.296 1.00 97.44 128 VAL A C 1
ATOM 992 O O . VAL A 1 128 ? 4.540 -3.181 2.281 1.00 97.44 128 VAL A O 1
ATOM 995 N N . SER A 1 129 ? 3.294 -4.727 3.341 1.00 97.75 129 SER A N 1
ATOM 996 C CA . SER A 1 129 ? 3.071 -3.974 4.572 1.00 97.75 129 SER A CA 1
ATOM 997 C C . SER A 1 129 ? 3.161 -4.879 5.795 1.00 97.75 129 SER A C 1
ATOM 999 O O . SER A 1 129 ? 3.095 -6.104 5.687 1.00 97.75 129 SER A O 1
ATOM 1001 N N . ARG A 1 130 ? 3.284 -4.264 6.974 1.00 98.19 130 ARG A N 1
ATOM 1002 C CA . ARG A 1 130 ? 3.155 -4.947 8.263 1.00 98.19 130 ARG A CA 1
ATOM 1003 C C . ARG A 1 130 ? 2.222 -4.169 9.192 1.00 98.19 130 ARG A C 1
ATOM 1005 O O . ARG A 1 130 ? 2.215 -2.934 9.138 1.00 98.19 130 ARG A O 1
ATOM 1012 N N . PRO A 1 131 ? 1.447 -4.853 10.053 1.00 98.31 131 PRO A N 1
ATOM 1013 C CA . PRO A 1 131 ? 0.522 -4.194 10.973 1.00 98.31 131 PRO A CA 1
ATOM 1014 C C . PRO A 1 131 ? 1.227 -3.242 11.938 1.00 98.31 131 PRO A C 1
ATOM 1016 O O . PRO A 1 131 ? 0.680 -2.198 12.266 1.00 98.31 131 PRO A O 1
ATOM 1019 N N . ASP A 1 132 ? 2.444 -3.563 12.356 1.00 98.38 132 ASP A N 1
ATOM 1020 C CA . ASP A 1 132 ? 3.233 -2.840 13.353 1.00 98.38 132 ASP A CA 1
ATOM 1021 C C . ASP A 1 132 ? 4.192 -1.800 12.749 1.00 98.38 132 ASP A C 1
ATOM 1023 O O . ASP A 1 132 ? 5.047 -1.265 13.455 1.00 98.38 132 ASP A O 1
ATOM 1027 N N . SER A 1 133 ? 4.054 -1.475 11.458 1.00 98.38 133 SER A N 1
ATOM 1028 C CA . SER A 1 133 ? 4.934 -0.523 10.776 1.00 98.38 133 SER A CA 1
ATOM 1029 C C . SER A 1 133 ? 4.185 0.477 9.900 1.00 98.38 133 SER A C 1
ATOM 1031 O O . SER A 1 133 ? 3.218 0.142 9.216 1.00 98.38 133 SER A O 1
ATOM 1033 N N . LYS A 1 134 ? 4.671 1.725 9.876 1.00 98.19 134 LYS A N 1
ATOM 1034 C CA . LYS A 1 134 ? 4.223 2.765 8.926 1.00 98.19 134 LYS A CA 1
ATOM 1035 C C . LYS A 1 134 ? 4.881 2.646 7.547 1.00 98.19 134 LYS A C 1
ATOM 1037 O O . LYS A 1 134 ? 4.533 3.412 6.642 1.00 98.19 134 LYS A O 1
ATOM 1042 N N . MET A 1 135 ? 5.838 1.731 7.397 1.00 98.12 135 MET A N 1
ATOM 1043 C CA . MET A 1 135 ? 6.548 1.481 6.149 1.00 98.12 135 MET A CA 1
ATOM 1044 C C . MET A 1 135 ? 5.704 0.647 5.190 1.00 98.12 135 MET A C 1
ATOM 1046 O O . MET A 1 135 ? 5.074 -0.332 5.581 1.00 98.12 135 MET A O 1
ATOM 1050 N N . LEU A 1 136 ? 5.714 1.048 3.925 1.00 98.38 136 LEU A N 1
ATOM 1051 C CA . LEU A 1 136 ? 5.055 0.370 2.819 1.00 98.38 136 LEU A CA 1
ATOM 1052 C C . LEU A 1 136 ? 6.070 0.182 1.698 1.00 98.38 136 LEU A C 1
ATOM 1054 O O . LEU A 1 136 ? 6.709 1.149 1.281 1.00 98.38 136 LEU A O 1
ATOM 1058 N N . VAL A 1 137 ? 6.186 -1.031 1.173 1.00 98.19 137 VAL A N 1
ATOM 1059 C CA . VAL A 1 137 ? 6.997 -1.296 -0.018 1.00 98.19 137 VAL A CA 1
ATOM 1060 C C . VAL A 1 137 ? 6.065 -1.486 -1.203 1.00 98.19 137 VAL A C 1
ATOM 1062 O O . VAL A 1 137 ? 5.151 -2.306 -1.152 1.00 98.19 137 VAL A O 1
ATOM 1065 N N . ALA A 1 138 ? 6.287 -0.723 -2.270 1.00 97.62 138 ALA A N 1
ATOM 1066 C CA . ALA A 1 138 ? 5.636 -0.952 -3.551 1.00 97.62 138 ALA A CA 1
ATOM 1067 C C . ALA A 1 138 ? 6.618 -1.662 -4.482 1.00 97.62 138 ALA A C 1
ATOM 1069 O O . ALA A 1 138 ? 7.663 -1.103 -4.820 1.00 97.62 138 ALA A O 1
ATOM 1070 N N . GLN A 1 139 ? 6.269 -2.875 -4.891 1.00 96.94 139 GLN A N 1
ATOM 1071 C CA . GLN A 1 139 ? 7.030 -3.688 -5.831 1.00 96.94 139 GLN A CA 1
ATOM 1072 C C . GLN A 1 139 ? 6.367 -3.614 -7.206 1.00 96.94 139 GLN A C 1
ATOM 1074 O O . GLN A 1 139 ? 5.175 -3.876 -7.355 1.00 96.94 139 GLN A O 1
ATOM 1079 N N . TYR A 1 140 ? 7.140 -3.229 -8.209 1.00 95.25 140 TYR A N 1
ATOM 1080 C CA . TYR A 1 140 ? 6.742 -3.070 -9.597 1.00 95.25 140 TYR A CA 1
ATOM 1081 C C . TYR A 1 140 ? 7.246 -4.273 -10.394 1.00 95.25 140 TYR A C 1
ATOM 1083 O O . TYR A 1 140 ? 8.443 -4.393 -10.665 1.00 95.25 140 TYR A O 1
ATOM 1091 N N . HIS A 1 141 ? 6.320 -5.144 -10.782 1.00 93.75 141 HIS A N 1
ATOM 1092 C CA . HIS A 1 141 ? 6.576 -6.329 -11.598 1.00 93.75 141 HIS A CA 1
ATOM 1093 C C . HIS A 1 141 ? 6.453 -5.943 -13.066 1.00 93.75 141 HIS A C 1
ATOM 1095 O O . HIS A 1 141 ? 5.342 -5.759 -13.565 1.00 93.75 141 HIS A O 1
ATOM 1101 N N . ILE A 1 142 ? 7.589 -5.735 -13.727 1.00 94.19 142 ILE A N 1
ATOM 1102 C CA . ILE A 1 142 ? 7.676 -5.230 -15.098 1.00 94.19 142 ILE A CA 1
ATOM 1103 C C . ILE A 1 142 ? 7.728 -6.414 -16.060 1.00 94.19 142 ILE A C 1
ATOM 1105 O O . ILE A 1 142 ? 8.605 -7.275 -15.958 1.00 94.19 142 ILE A O 1
ATOM 1109 N N . GLU A 1 143 ? 6.813 -6.420 -17.026 1.00 91.44 143 GLU A N 1
ATOM 1110 C CA . GLU A 1 143 ? 6.694 -7.484 -18.021 1.00 91.44 143 GLU A CA 1
ATOM 1111 C C . GLU A 1 143 ? 7.917 -7.565 -18.949 1.00 91.44 143 GLU A C 1
ATOM 1113 O O . GLU A 1 143 ? 8.666 -6.599 -19.149 1.00 91.44 143 GLU A O 1
ATOM 1118 N N . GLN A 1 144 ? 8.101 -8.729 -19.573 1.00 91.50 144 GLN A N 1
ATOM 1119 C CA . GLN A 1 144 ? 9.101 -8.916 -20.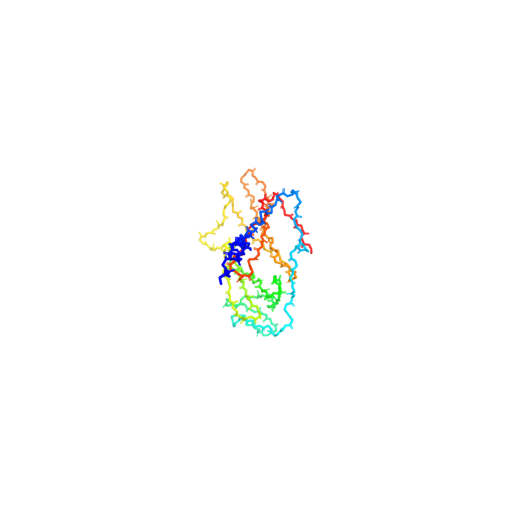617 1.00 91.50 144 GLN A CA 1
ATOM 1120 C C . GLN A 1 144 ? 8.821 -7.985 -21.811 1.00 91.50 144 GLN A C 1
ATOM 1122 O O . GLN A 1 144 ? 7.696 -7.873 -22.295 1.00 91.50 144 GLN A O 1
ATOM 1127 N N . GLY A 1 145 ? 9.868 -7.342 -22.331 1.00 86.50 145 GLY A N 1
ATOM 1128 C CA . GLY A 1 145 ? 9.820 -6.591 -23.585 1.00 86.50 145 GLY A CA 1
ATOM 1129 C C . GLY A 1 145 ? 10.353 -7.393 -24.777 1.00 86.50 145 GLY A C 1
ATOM 1130 O O . GLY A 1 145 ? 10.828 -8.517 -24.641 1.00 86.50 145 GLY A O 1
ATOM 1131 N N . ALA A 1 146 ? 10.364 -6.779 -25.962 1.00 84.88 146 ALA A N 1
ATOM 1132 C CA . ALA A 1 146 ? 10.933 -7.401 -27.165 1.00 84.88 146 ALA A CA 1
ATOM 1133 C C . ALA A 1 146 ? 12.437 -7.721 -27.027 1.00 84.88 146 ALA A C 1
ATOM 1135 O O . ALA A 1 146 ? 12.921 -8.697 -27.593 1.00 84.88 146 ALA A O 1
ATOM 1136 N N . THR A 1 147 ? 13.171 -6.901 -26.269 1.00 86.06 147 THR A N 1
ATOM 1137 C CA . THR A 1 147 ? 14.629 -7.012 -26.074 1.00 86.06 147 THR A CA 1
ATOM 1138 C C . THR A 1 147 ? 15.049 -7.062 -24.605 1.00 86.06 147 THR A C 1
ATOM 1140 O O . THR A 1 147 ? 16.239 -7.160 -24.316 1.00 86.06 147 THR A O 1
ATOM 1143 N N . SER A 1 148 ? 14.094 -6.974 -23.677 1.00 88.06 148 SER A N 1
ATOM 1144 C CA . SER A 1 148 ? 14.345 -6.840 -22.237 1.00 88.06 148 SER A CA 1
ATOM 1145 C C . SER A 1 148 ? 13.640 -7.959 -21.487 1.00 88.06 148 SER A C 1
ATOM 1147 O O . SER A 1 148 ? 12.499 -8.286 -21.808 1.00 88.06 148 SER A O 1
ATOM 1149 N N . LYS A 1 149 ? 14.308 -8.539 -20.489 1.00 92.12 149 LYS A N 1
ATOM 1150 C CA . LYS A 1 149 ? 13.717 -9.564 -19.618 1.00 92.12 149 LYS A CA 1
ATOM 1151 C C . LYS A 1 149 ? 12.724 -8.940 -18.635 1.00 92.12 149 LYS A C 1
ATOM 1153 O O . LYS A 1 149 ? 12.687 -7.718 -18.486 1.00 92.12 149 LYS A O 1
ATOM 1158 N N . GLU A 1 150 ? 11.935 -9.787 -17.983 1.00 93.69 150 GLU A N 1
ATOM 1159 C CA . GLU A 1 150 ? 11.155 -9.388 -16.810 1.00 93.69 150 GLU A CA 1
ATOM 1160 C C . GLU A 1 150 ? 12.079 -8.798 -15.740 1.00 93.69 150 GLU A C 1
ATOM 1162 O O . GLU A 1 150 ? 13.218 -9.242 -15.560 1.00 93.69 150 GLU A O 1
ATOM 1167 N N . GLU A 1 151 ? 11.590 -7.772 -15.055 1.00 95.19 151 GLU A N 1
ATOM 1168 C CA . GLU A 1 151 ? 12.316 -7.075 -14.000 1.00 95.19 151 GLU A CA 1
ATOM 1169 C C . GLU A 1 151 ? 11.385 -6.849 -12.817 1.00 95.19 151 GLU A C 1
ATOM 1171 O O . GLU A 1 151 ? 10.206 -6.545 -12.992 1.00 95.19 151 GLU A O 1
ATOM 1176 N N . CYS A 1 152 ? 11.938 -6.914 -11.611 1.00 95.88 152 CYS A N 1
ATOM 1177 C CA . CYS A 1 152 ? 11.260 -6.420 -10.425 1.00 95.88 152 CYS A CA 1
ATOM 1178 C C . CYS A 1 152 ? 12.024 -5.209 -9.909 1.00 95.88 152 CYS A C 1
ATOM 1180 O O . CYS A 1 152 ? 13.250 -5.235 -9.810 1.00 95.88 152 CYS A O 1
ATOM 1182 N N . ARG A 1 153 ? 11.306 -4.128 -9.630 1.00 96.25 153 ARG A N 1
ATOM 1183 C CA . ARG A 1 153 ? 11.861 -2.922 -9.015 1.00 96.25 153 ARG A CA 1
ATOM 1184 C C . ARG A 1 153 ? 10.999 -2.556 -7.833 1.00 96.25 153 ARG A C 1
ATOM 1186 O O . ARG A 1 153 ? 9.796 -2.758 -7.893 1.00 96.25 153 ARG A O 1
ATOM 1193 N N . GLU A 1 154 ? 11.554 -1.931 -6.813 1.00 97.12 154 GLU A N 1
ATOM 1194 C CA . GLU A 1 154 ? 10.752 -1.504 -5.673 1.00 97.12 154 GLU A CA 1
ATOM 1195 C C . GLU A 1 154 ? 11.050 -0.078 -5.242 1.00 97.12 154 GLU A C 1
ATOM 1197 O O . GLU A 1 154 ? 12.055 0.537 -5.611 1.00 97.12 154 GLU A O 1
ATOM 1202 N N . ARG A 1 155 ? 10.123 0.483 -4.477 1.00 97.19 155 ARG A N 1
ATOM 1203 C CA . ARG A 1 155 ? 10.303 1.764 -3.811 1.00 97.19 155 ARG A CA 1
ATOM 1204 C C . ARG A 1 155 ? 9.591 1.736 -2.472 1.00 97.19 155 ARG A C 1
ATOM 1206 O O . ARG A 1 155 ? 8.496 1.191 -2.353 1.00 97.19 155 ARG A O 1
ATOM 1213 N N . ILE A 1 156 ? 10.215 2.355 -1.481 1.00 97.75 156 ILE A N 1
ATOM 1214 C CA . ILE A 1 156 ? 9.750 2.322 -0.100 1.00 97.75 156 ILE A CA 1
ATOM 1215 C C . ILE A 1 156 ? 9.117 3.664 0.244 1.00 97.75 156 ILE A C 1
ATOM 1217 O O . ILE A 1 156 ? 9.619 4.729 -0.135 1.00 97.75 156 ILE A O 1
ATOM 1221 N N . PHE A 1 157 ? 7.998 3.601 0.955 1.00 98.31 157 PHE A N 1
ATOM 1222 C CA . PHE A 1 157 ? 7.158 4.724 1.330 1.00 98.31 157 PHE A CA 1
ATOM 1223 C C . PHE A 1 157 ? 6.844 4.701 2.827 1.00 98.31 157 PHE A C 1
ATOM 1225 O O . PHE A 1 157 ? 6.830 3.649 3.461 1.00 98.31 157 PHE A O 1
ATOM 1232 N N . LEU A 1 158 ? 6.520 5.872 3.369 1.00 98.12 158 LEU A N 1
ATOM 1233 C CA . LEU A 1 158 ? 5.874 6.024 4.669 1.00 98.12 158 LEU A CA 1
ATOM 1234 C C . LEU A 1 158 ? 4.474 6.591 4.496 1.00 98.12 158 LEU A C 1
ATOM 1236 O O . LEU A 1 158 ? 4.287 7.580 3.776 1.00 98.12 158 LEU A O 1
ATOM 1240 N N . LEU A 1 159 ? 3.504 6.003 5.194 1.00 98.06 159 LEU A N 1
ATOM 1241 C CA . LEU A 1 159 ? 2.196 6.626 5.353 1.00 98.06 159 LEU A CA 1
ATOM 1242 C C . LEU A 1 159 ? 2.326 7.847 6.267 1.00 98.06 159 LEU A C 1
ATOM 1244 O O . LEU A 1 159 ? 2.945 7.782 7.330 1.00 98.06 159 LEU A O 1
ATOM 1248 N N . SER A 1 160 ? 1.743 8.968 5.853 1.00 94.44 160 SER A N 1
ATOM 1249 C CA . SER A 1 160 ? 1.665 10.152 6.700 1.00 94.44 160 SER A CA 1
ATOM 1250 C C . SER A 1 160 ? 0.794 9.905 7.934 1.00 94.44 160 SER A C 1
ATOM 1252 O O . SER A 1 160 ? -0.102 9.062 7.910 1.00 94.44 160 SER A O 1
ATOM 1254 N N . ASP A 1 161 ? 1.036 10.638 9.021 1.00 88.69 161 ASP A N 1
ATOM 1255 C CA . ASP A 1 161 ? 0.337 10.421 10.297 1.00 88.69 161 ASP A CA 1
ATOM 1256 C C . ASP A 1 161 ? -1.182 10.603 10.176 1.00 88.69 161 ASP A C 1
ATOM 1258 O O . ASP A 1 161 ? -1.963 9.905 10.822 1.00 88.69 161 ASP A O 1
ATOM 1262 N N . GLU A 1 162 ? -1.612 11.498 9.289 1.00 88.94 162 GLU A N 1
ATOM 1263 C CA . GLU A 1 162 ? -3.016 11.711 8.955 1.00 88.94 162 GLU A CA 1
ATOM 1264 C C . GLU A 1 162 ? -3.626 10.611 8.067 1.00 88.94 162 GLU A C 1
ATOM 1266 O O . GLU A 1 162 ? -4.821 10.662 7.786 1.00 88.94 162 GLU A O 1
ATOM 1271 N N . GLY A 1 163 ? -2.829 9.650 7.589 1.00 92.56 163 GLY A N 1
ATOM 1272 C CA . GLY A 1 163 ? -3.279 8.536 6.755 1.00 92.56 163 GLY A CA 1
ATOM 1273 C C . GLY A 1 163 ? -3.625 8.902 5.318 1.00 92.56 163 GLY A C 1
ATOM 1274 O O . GLY A 1 163 ? -4.243 8.098 4.631 1.00 92.56 163 GLY A O 1
ATOM 1275 N N . LYS A 1 164 ? -3.282 10.109 4.853 1.00 95.31 164 LYS A N 1
ATOM 1276 C CA . LYS A 1 164 ? -3.777 10.659 3.574 1.00 95.31 164 LYS A CA 1
ATOM 1277 C C . LYS A 1 164 ? -2.800 10.533 2.414 1.00 95.31 164 LYS A C 1
ATOM 1279 O O . LYS A 1 164 ? -3.191 10.769 1.276 1.00 95.31 164 LYS A O 1
ATOM 1284 N N . LYS A 1 165 ? -1.520 10.253 2.678 1.00 96.62 165 LYS A N 1
ATOM 1285 C CA . LYS A 1 165 ? -0.479 10.213 1.641 1.00 96.62 165 LYS A CA 1
ATOM 1286 C C . LYS A 1 165 ? 0.580 9.169 1.962 1.00 96.62 165 LYS A C 1
ATOM 1288 O O . LYS A 1 165 ? 1.075 9.135 3.083 1.00 96.62 165 LYS A O 1
ATOM 1293 N N . ALA A 1 166 ? 0.997 8.407 0.956 1.00 97.62 166 ALA A N 1
ATOM 1294 C CA . ALA A 1 166 ? 2.226 7.622 0.996 1.00 97.62 166 ALA A CA 1
ATOM 1295 C C . ALA A 1 166 ? 3.378 8.450 0.399 1.00 97.62 166 ALA A C 1
ATOM 1297 O O . ALA A 1 166 ? 3.326 8.865 -0.760 1.00 97.62 166 ALA A O 1
ATOM 1298 N N . LYS A 1 167 ? 4.415 8.737 1.192 1.00 97.06 167 LYS A N 1
ATOM 1299 C CA . LYS A 1 167 ? 5.576 9.539 0.772 1.00 97.06 167 LYS A CA 1
ATOM 1300 C C . LYS A 1 167 ? 6.785 8.638 0.547 1.00 97.06 167 LYS A C 1
ATOM 1302 O O . LYS A 1 167 ? 7.113 7.882 1.456 1.00 97.06 167 LYS A O 1
ATOM 1307 N N . PRO A 1 168 ? 7.465 8.714 -0.607 1.00 97.06 168 PRO A N 1
ATOM 1308 C CA . PRO A 1 168 ? 8.638 7.890 -0.844 1.00 97.06 168 PRO A CA 1
ATOM 1309 C C . PRO A 1 168 ? 9.787 8.302 0.078 1.00 97.06 168 PRO A C 1
ATOM 1311 O O . PRO A 1 168 ? 10.052 9.494 0.237 1.00 97.06 168 PRO A O 1
ATOM 1314 N N . ILE A 1 169 ? 10.485 7.314 0.628 1.00 96.69 169 ILE A N 1
ATOM 1315 C CA . ILE A 1 169 ? 11.687 7.496 1.453 1.00 96.69 169 ILE A CA 1
ATOM 1316 C C . ILE A 1 169 ? 12.954 6.962 0.784 1.00 96.69 169 ILE A C 1
ATOM 1318 O O . ILE A 1 169 ? 14.054 7.271 1.227 1.00 96.69 169 ILE A O 1
ATOM 1322 N N . THR A 1 170 ? 12.810 6.227 -0.320 1.00 95.44 170 THR A N 1
ATOM 1323 C CA . THR A 1 170 ? 13.926 5.770 -1.150 1.00 95.44 170 THR A CA 1
ATOM 1324 C C . THR A 1 170 ? 13.779 6.221 -2.606 1.00 95.44 170 THR A C 1
ATOM 1326 O O . THR A 1 170 ? 12.702 6.621 -3.084 1.00 95.44 170 THR A O 1
ATOM 1329 N N . LYS A 1 171 ? 14.897 6.157 -3.338 1.00 95.00 171 LYS A N 1
ATOM 1330 C CA . LYS A 1 171 ? 14.886 6.057 -4.806 1.00 95.00 171 LYS A CA 1
ATOM 1331 C C . LYS A 1 171 ? 14.349 4.679 -5.216 1.00 95.00 171 LYS A C 1
ATOM 1333 O O . LYS A 1 171 ? 14.252 3.781 -4.389 1.00 95.00 171 LYS A O 1
ATOM 1338 N N . THR A 1 172 ? 14.008 4.510 -6.491 1.00 95.06 172 THR A N 1
ATOM 1339 C CA . THR A 1 172 ? 13.669 3.183 -7.021 1.00 95.06 172 THR A CA 1
ATOM 1340 C C . THR A 1 172 ? 14.888 2.264 -6.956 1.00 95.06 172 THR A C 1
ATOM 1342 O O . THR A 1 172 ? 15.967 2.626 -7.425 1.00 95.06 172 THR A O 1
ATOM 1345 N N . ILE A 1 173 ? 14.692 1.084 -6.382 1.00 95.19 173 ILE A N 1
ATOM 1346 C CA . ILE A 1 173 ? 15.657 -0.004 -6.262 1.00 95.19 173 ILE A CA 1
ATOM 1347 C C . ILE A 1 173 ? 15.390 -0.981 -7.416 1.00 95.19 173 ILE A C 1
ATOM 1349 O O . ILE A 1 173 ? 14.240 -1.267 -7.737 1.00 95.19 173 ILE A O 1
ATOM 1353 N N . ASN A 1 174 ? 16.441 -1.464 -8.086 1.00 94.12 174 ASN A N 1
ATOM 1354 C CA . ASN A 1 174 ? 16.327 -2.254 -9.328 1.00 94.12 174 ASN A CA 1
ATOM 1355 C C . ASN A 1 174 ? 16.189 -3.773 -9.106 1.00 94.12 174 ASN A C 1
ATOM 1357 O O . ASN A 1 174 ? 16.519 -4.561 -9.988 1.00 94.12 174 ASN A O 1
ATOM 1361 N N . HIS A 1 175 ? 15.772 -4.171 -7.912 1.00 93.12 175 HIS A N 1
ATOM 1362 C CA . HIS A 1 175 ? 15.373 -5.527 -7.553 1.00 93.12 175 HIS A CA 1
ATOM 1363 C C . HIS A 1 175 ? 14.247 -5.418 -6.522 1.00 93.12 175 HIS A C 1
ATOM 1365 O O . HIS A 1 175 ? 14.022 -4.330 -5.992 1.00 93.12 175 HIS A O 1
ATOM 1371 N N . CYS A 1 176 ? 13.552 -6.519 -6.263 1.00 94.69 176 CYS A N 1
ATOM 1372 C CA . CYS A 1 176 ? 12.606 -6.614 -5.160 1.00 94.69 176 CYS A CA 1
ATOM 1373 C C . CYS A 1 176 ? 13.182 -7.529 -4.089 1.00 94.69 176 CYS A C 1
ATOM 1375 O O . CYS A 1 176 ? 13.770 -8.560 -4.428 1.00 94.69 176 CYS A O 1
ATOM 1377 N N . GLU A 1 177 ? 13.022 -7.157 -2.826 1.00 90.38 177 GLU A N 1
ATOM 1378 C CA . GLU A 1 177 ? 13.341 -8.053 -1.720 1.00 90.38 177 GLU A CA 1
ATOM 1379 C C . GLU A 1 177 ? 12.165 -8.990 -1.417 1.00 90.38 177 GLU A C 1
ATOM 1381 O O . GLU A 1 177 ? 10.990 -8.620 -1.506 1.00 90.38 177 GLU A O 1
ATOM 1386 N N . ASP A 1 178 ? 12.491 -10.221 -1.025 1.00 83.81 178 ASP A N 1
ATOM 1387 C CA . ASP A 1 178 ? 11.513 -11.169 -0.503 1.00 83.81 178 ASP A CA 1
ATOM 1388 C C . ASP A 1 178 ? 11.276 -10.871 0.979 1.00 83.81 178 ASP A C 1
ATOM 1390 O O . ASP A 1 178 ? 11.948 -11.392 1.873 1.00 83.81 178 ASP A O 1
ATOM 1394 N N . PHE A 1 179 ? 10.302 -10.007 1.244 1.00 74.50 179 PHE A N 1
ATOM 1395 C CA . PHE A 1 179 ? 9.834 -9.731 2.595 1.00 74.50 179 PHE A CA 1
ATOM 1396 C C . PHE A 1 179 ? 8.923 -10.878 3.058 1.00 74.50 179 PHE A C 1
ATOM 1398 O O . PHE A 1 179 ? 7.719 -10.864 2.796 1.00 74.50 179 PHE A O 1
ATOM 1405 N N . GLN A 1 180 ? 9.508 -11.890 3.709 1.00 54.44 180 GLN A N 1
ATOM 1406 C CA . GLN A 1 180 ? 8.756 -12.908 4.456 1.00 54.44 180 GLN A CA 1
ATOM 1407 C C . GLN A 1 180 ? 8.106 -12.329 5.724 1.00 54.44 180 GLN A C 1
ATOM 1409 O O . GLN A 1 180 ? 8.656 -11.371 6.335 1.00 54.44 180 GLN A O 1
#

Organism: NCBI:txid667676

pLDDT: mean 85.63, std 17.21, range [39.88, 98.5]

Secondary structure (DSSP, 8-state):
-------SSSS---------------SPPPPGGGSB-PPP-S-----TT-EEETTEEE-TTS-EEPPP---BTTTEEEEEEEEETTEEEEEEEETTTTEEE-TTGGG-BBTTB--B-TTS-BEEEEEEE-TTBSEEEEEEEEPP-SS---EEEEEEEEE-TTSS-EEE-SPPBSS-----

Radius of gyration: 22.62 Å; chains: 1; bounding box: 44×76×69 Å